Protein AF-A0A954P2D5-F1 (afdb_monomer_lite)

Secondary structure (DSSP, 8-state):
--SSPPEEEEE-TTS-GGG-TTGGGTT-TTEEEEETT---GGG-TTEEEE-SSSPBP-GGGGGSEEEEEES-HHHHHHHHHHTTTSPEEBPPP-----SPPPSS--

pLDDT: mean 89.21, std 10.86, range [41.44, 97.94]

Structure (mmCIF, N/CA/C/O backbone):
data_AF-A0A954P2D5-F1
#
_entry.id   AF-A0A954P2D5-F1
#
loop_
_atom_site.group_PDB
_atom_site.id
_atom_site.type_symbol
_atom_site.label_atom_id
_atom_site.label_alt_id
_atom_site.label_comp_id
_atom_site.label_asym_id
_atom_site.label_entity_id
_atom_site.label_seq_id
_atom_site.pdbx_PDB_ins_code
_atom_site.Cartn_x
_atom_site.Cartn_y
_atom_site.Cartn_z
_atom_site.occupancy
_atom_site.B_iso_or_equiv
_atom_site.auth_seq_id
_atom_site.auth_comp_id
_atom_site.auth_asym_id
_atom_site.auth_atom_id
_atom_site.pdbx_PDB_model_num
ATOM 1 N N . MET A 1 1 ? 6.474 11.403 18.040 1.00 49.22 1 MET A N 1
ATOM 2 C CA . MET A 1 1 ? 5.977 10.020 17.864 1.00 49.22 1 MET A CA 1
ATOM 3 C C . MET A 1 1 ? 4.745 10.110 16.981 1.00 49.22 1 MET A C 1
ATOM 5 O O . MET A 1 1 ? 3.904 10.952 17.264 1.00 49.22 1 MET A O 1
ATOM 9 N N . SER A 1 2 ? 4.696 9.377 15.865 1.00 55.31 2 SER A N 1
ATOM 10 C CA . SER A 1 2 ? 3.534 9.413 14.962 1.00 55.31 2 SER A CA 1
ATOM 11 C C . SER A 1 2 ? 2.319 8.827 15.684 1.00 55.31 2 SER A C 1
ATOM 13 O O . SER A 1 2 ? 2.444 7.780 16.309 1.00 55.31 2 SER A O 1
ATOM 15 N N . SER A 1 3 ? 1.173 9.507 15.632 1.00 76.75 3 SER A N 1
ATOM 16 C CA . SER A 1 3 ? -0.068 9.072 16.298 1.00 76.75 3 SER A CA 1
ATOM 17 C C . SER A 1 3 ? -0.860 8.037 15.485 1.00 76.75 3 SER A C 1
ATOM 19 O O . SER A 1 3 ? -1.934 7.624 15.913 1.00 76.75 3 SER A O 1
ATOM 21 N N . PHE A 1 4 ? -0.357 7.651 14.309 1.00 81.38 4 PHE A N 1
ATOM 22 C CA . PHE A 1 4 ? -1.044 6.791 13.347 1.00 81.38 4 PHE A CA 1
ATOM 23 C C . PHE A 1 4 ? -0.289 5.471 13.151 1.00 81.38 4 PHE A C 1
ATOM 25 O O . PHE A 1 4 ? 0.948 5.485 13.207 1.00 81.38 4 PHE A O 1
ATOM 32 N N . PRO A 1 5 ? -0.999 4.357 12.884 1.00 89.06 5 PRO A N 1
ATOM 33 C CA . PRO A 1 5 ? -0.375 3.095 12.495 1.00 89.06 5 PRO A CA 1
ATOM 34 C C . PRO A 1 5 ? 0.513 3.252 11.251 1.00 89.06 5 PRO A C 1
ATOM 36 O O . PRO A 1 5 ? 0.228 4.068 10.371 1.00 89.06 5 PRO A O 1
ATOM 39 N N . ALA A 1 6 ? 1.585 2.462 11.158 1.00 92.56 6 ALA A N 1
ATOM 40 C CA . ALA A 1 6 ? 2.461 2.469 9.987 1.00 92.56 6 ALA A CA 1
ATOM 41 C C . ALA A 1 6 ? 1.733 1.912 8.753 1.00 92.56 6 ALA A C 1
ATOM 43 O O . ALA A 1 6 ? 1.055 0.897 8.845 1.00 92.56 6 ALA A O 1
ATOM 44 N N . THR A 1 7 ? 1.883 2.529 7.585 1.00 95.62 7 THR A N 1
ATOM 45 C CA . THR A 1 7 ? 1.288 2.021 6.338 1.00 95.62 7 THR A CA 1
ATOM 46 C C . THR A 1 7 ? 2.088 0.835 5.809 1.00 95.62 7 THR A C 1
ATOM 48 O O . THR A 1 7 ? 3.294 0.947 5.604 1.00 95.62 7 THR A O 1
ATOM 51 N N . ILE A 1 8 ? 1.422 -0.283 5.533 1.00 96.69 8 ILE A N 1
ATOM 52 C CA . ILE A 1 8 ? 2.033 -1.457 4.909 1.00 96.69 8 ILE A CA 1
ATOM 53 C C . ILE A 1 8 ? 2.048 -1.256 3.394 1.00 96.69 8 ILE A C 1
ATOM 55 O O . ILE A 1 8 ? 1.006 -1.059 2.770 1.00 96.69 8 ILE A O 1
ATOM 59 N N . ILE A 1 9 ? 3.224 -1.344 2.783 1.00 96.94 9 ILE A N 1
ATOM 60 C CA . ILE A 1 9 ? 3.415 -1.321 1.335 1.00 96.94 9 ILE A CA 1
ATOM 61 C C . ILE A 1 9 ? 3.897 -2.700 0.897 1.00 96.94 9 ILE A C 1
ATOM 63 O O . ILE A 1 9 ? 5.038 -3.096 1.147 1.00 96.94 9 ILE A O 1
ATOM 67 N N . VAL A 1 10 ? 3.027 -3.438 0.214 1.00 96.81 10 VAL A N 1
ATOM 68 C CA . VAL A 1 10 ? 3.356 -4.743 -0.358 1.00 96.81 10 VAL A CA 1
ATOM 69 C C . VAL A 1 10 ? 3.857 -4.526 -1.779 1.00 96.81 10 VAL A C 1
ATOM 71 O O . VAL A 1 10 ? 3.097 -4.118 -2.650 1.00 96.81 10 VAL A O 1
ATOM 74 N N . VAL A 1 11 ? 5.135 -4.797 -2.025 1.00 95.94 11 VAL A N 1
ATOM 75 C CA . VAL A 1 11 ? 5.791 -4.543 -3.314 1.00 95.94 11 VAL A CA 1
ATOM 76 C C . VAL A 1 11 ? 5.917 -5.835 -4.109 1.00 95.94 11 VAL A C 1
ATOM 78 O O . VAL A 1 11 ? 6.477 -6.828 -3.625 1.00 95.94 11 VAL A O 1
ATOM 81 N N . HIS A 1 12 ? 5.459 -5.819 -5.360 1.00 95.75 12 HIS A N 1
ATOM 82 C CA . HIS A 1 12 ? 5.668 -6.930 -6.279 1.00 95.75 12 HIS A CA 1
ATOM 83 C C . HIS A 1 12 ? 7.162 -7.073 -6.638 1.00 95.75 12 HIS A C 1
ATOM 85 O O . HIS A 1 12 ? 7.797 -6.102 -7.051 1.00 95.75 12 HIS A O 1
ATOM 91 N N . PRO A 1 13 ? 7.761 -8.277 -6.597 1.00 93.00 13 PRO A N 1
ATOM 92 C CA . PRO A 1 13 ? 9.203 -8.456 -6.802 1.00 93.00 13 PRO A CA 1
ATOM 93 C C . PRO A 1 13 ? 9.686 -8.121 -8.220 1.00 93.00 13 PRO A C 1
ATOM 95 O O . PRO A 1 13 ? 10.879 -7.910 -8.425 1.00 93.00 13 PRO A O 1
ATOM 98 N N . ARG A 1 14 ? 8.777 -8.100 -9.205 1.00 91.88 14 ARG A N 1
ATOM 99 C CA . ARG A 1 14 ? 9.080 -7.703 -10.594 1.00 91.88 14 ARG A CA 1
ATOM 100 C C . ARG A 1 14 ? 8.902 -6.205 -10.856 1.00 91.88 14 ARG A C 1
ATOM 102 O O . ARG A 1 14 ? 9.128 -5.773 -11.987 1.00 91.88 14 ARG A O 1
ATOM 109 N N . GLU A 1 15 ? 8.475 -5.434 -9.859 1.00 88.44 15 GLU A N 1
ATOM 110 C CA . GLU A 1 15 ? 8.412 -3.980 -9.969 1.00 88.44 15 GLU A CA 1
ATOM 111 C C . GLU A 1 15 ? 9.829 -3.394 -10.012 1.00 88.44 15 GLU A C 1
ATOM 113 O O . GLU A 1 15 ? 10.748 -3.856 -9.328 1.00 88.44 15 GLU A O 1
ATOM 118 N N . ARG A 1 16 ? 10.050 -2.387 -10.863 1.00 87.81 16 ARG A N 1
ATOM 119 C CA . ARG A 1 16 ? 11.390 -1.810 -11.024 1.00 87.81 16 ARG A CA 1
ATOM 120 C C . ARG A 1 16 ? 11.618 -0.772 -9.932 1.00 87.81 16 ARG A C 1
ATOM 122 O O . ARG A 1 16 ? 11.164 0.357 -10.075 1.00 87.81 16 ARG A O 1
ATOM 129 N N . ARG A 1 17 ? 12.407 -1.111 -8.906 1.00 86.06 17 ARG A N 1
ATOM 130 C CA . ARG A 1 17 ? 12.748 -0.204 -7.784 1.00 86.06 17 ARG A CA 1
ATOM 131 C C . ARG A 1 17 ? 13.199 1.191 -8.226 1.00 86.06 17 ARG A C 1
ATOM 133 O O . ARG A 1 17 ? 12.713 2.180 -7.703 1.00 86.06 17 ARG A O 1
ATOM 140 N N . SER A 1 18 ? 14.037 1.293 -9.261 1.00 86.00 18 SER A N 1
ATOM 141 C CA . SER A 1 18 ? 14.511 2.589 -9.785 1.00 86.00 18 SER A CA 1
ATOM 142 C C . SER A 1 18 ? 13.420 3.477 -10.401 1.00 86.00 18 SER A C 1
ATOM 144 O O . SER A 1 18 ? 13.666 4.649 -10.673 1.00 86.00 18 SER A O 1
ATOM 146 N N . LYS A 1 19 ? 12.228 2.930 -10.666 1.00 83.62 19 LYS A N 1
ATOM 147 C CA . LYS A 1 19 ? 11.067 3.649 -11.214 1.00 83.62 19 LYS A CA 1
ATOM 148 C C . LYS A 1 19 ? 9.874 3.6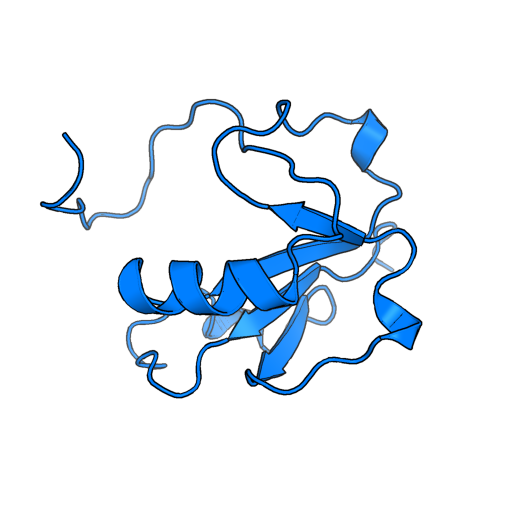93 -10.255 1.00 83.62 19 LYS A C 1
ATOM 150 O O . LYS A 1 19 ? 8.885 4.348 -10.594 1.00 83.62 19 LYS A O 1
ATOM 155 N N . CYS A 1 20 ? 9.982 3.005 -9.123 1.00 86.06 20 CYS A N 1
ATOM 156 C CA . CYS A 1 20 ? 8.973 2.871 -8.086 1.00 86.06 20 CYS A CA 1
ATOM 157 C C . CYS A 1 20 ? 8.951 4.148 -7.235 1.00 86.06 20 CYS A C 1
ATOM 159 O O . CYS A 1 20 ? 9.962 4.535 -6.652 1.00 86.06 20 CYS A O 1
ATOM 161 N N . SER A 1 21 ? 7.807 4.831 -7.182 1.00 87.75 21 SER A N 1
ATOM 162 C CA . SER A 1 21 ? 7.665 6.103 -6.459 1.00 87.75 21 SER A CA 1
ATOM 163 C C . SER A 1 21 ? 7.664 5.945 -4.942 1.00 87.75 21 SER A C 1
ATOM 165 O O . SER A 1 21 ? 7.918 6.923 -4.248 1.00 87.75 21 SER A O 1
ATOM 167 N N . VAL A 1 22 ? 7.391 4.741 -4.431 1.00 92.50 22 VAL A N 1
ATOM 168 C CA . VAL A 1 22 ? 7.424 4.453 -2.990 1.00 92.50 22 VAL A CA 1
ATOM 169 C C . VAL A 1 22 ? 8.814 4.041 -2.502 1.00 92.50 22 VAL A C 1
ATOM 171 O O . VAL A 1 22 ? 9.044 4.001 -1.301 1.00 92.50 22 VAL A O 1
ATOM 174 N N . GLU A 1 23 ? 9.772 3.790 -3.399 1.00 92.75 23 GLU A N 1
ATOM 175 C CA . GLU A 1 23 ? 11.147 3.418 -3.037 1.00 92.75 23 GLU A CA 1
ATOM 176 C C . GLU A 1 23 ? 11.824 4.399 -2.052 1.00 92.75 23 GLU A C 1
ATOM 178 O O . GLU A 1 23 ? 12.440 3.917 -1.101 1.00 92.75 23 GLU A O 1
ATOM 183 N N . PRO A 1 24 ? 11.681 5.738 -2.179 1.00 93.50 24 PRO A N 1
ATOM 184 C CA . PRO A 1 24 ? 12.257 6.684 -1.218 1.00 93.50 24 PRO A CA 1
ATOM 185 C C . PRO A 1 24 ? 11.646 6.626 0.192 1.00 93.50 24 PRO A C 1
ATOM 187 O O . PRO A 1 24 ? 12.189 7.239 1.103 1.00 93.50 24 PRO A O 1
ATOM 190 N N . LEU A 1 25 ? 10.520 5.927 0.387 1.00 94.75 25 LEU A N 1
ATOM 191 C CA . LEU A 1 25 ? 9.833 5.829 1.682 1.00 94.75 25 LEU A CA 1
ATOM 192 C C . LEU A 1 25 ? 10.385 4.708 2.577 1.00 94.75 25 LEU A C 1
ATOM 194 O O . LEU A 1 25 ? 9.933 4.562 3.706 1.00 94.75 25 LEU A O 1
ATOM 198 N N . ARG A 1 26 ? 11.333 3.893 2.094 1.00 93.19 26 ARG A N 1
ATOM 199 C CA . ARG A 1 26 ? 11.815 2.693 2.807 1.00 93.19 26 ARG A CA 1
ATOM 200 C C . ARG A 1 26 ? 12.491 2.963 4.147 1.00 93.19 26 ARG A C 1
ATOM 202 O O . ARG A 1 26 ? 12.431 2.100 5.015 1.00 93.19 26 ARG A O 1
ATOM 209 N N . ASP A 1 27 ? 13.110 4.128 4.297 1.00 92.25 27 ASP A N 1
ATOM 210 C CA . ASP A 1 27 ? 13.810 4.516 5.526 1.00 92.25 27 ASP A CA 1
ATOM 211 C C . ASP A 1 27 ? 12.909 5.317 6.485 1.00 92.25 27 ASP A C 1
ATOM 213 O O . ASP A 1 27 ? 13.341 5.724 7.564 1.00 92.25 27 ASP A O 1
ATOM 217 N N . ASP A 1 28 ? 11.649 5.558 6.105 1.00 94.62 28 ASP A N 1
ATOM 218 C CA . ASP A 1 28 ? 10.684 6.275 6.929 1.00 94.62 28 ASP A CA 1
ATOM 219 C C . ASP A 1 28 ? 9.892 5.284 7.804 1.00 94.62 28 ASP A C 1
ATOM 221 O O . ASP A 1 28 ? 9.166 4.438 7.277 1.00 94.62 28 ASP A O 1
ATOM 225 N N . PRO A 1 29 ? 9.962 5.397 9.146 1.00 93.62 29 PRO A N 1
ATOM 226 C CA . PRO A 1 29 ? 9.321 4.456 10.068 1.00 93.62 29 PRO A CA 1
ATOM 227 C C . PRO A 1 29 ? 7.786 4.483 10.021 1.00 93.62 29 PRO A C 1
ATOM 229 O O . PRO A 1 29 ? 7.138 3.665 10.670 1.00 93.62 29 PRO A O 1
ATOM 232 N N . ARG A 1 30 ? 7.178 5.426 9.290 1.00 94.44 30 ARG A N 1
ATOM 233 C CA . ARG A 1 30 ? 5.732 5.447 9.028 1.00 94.44 30 ARG A CA 1
ATOM 234 C C . ARG A 1 30 ? 5.306 4.418 7.982 1.00 94.44 30 ARG A C 1
ATOM 236 O O . ARG A 1 30 ? 4.103 4.250 7.788 1.00 94.44 30 ARG A O 1
ATOM 243 N N . PHE A 1 31 ? 6.249 3.750 7.319 1.00 95.31 31 PHE A N 1
ATOM 244 C CA . PHE A 1 31 ? 5.977 2.753 6.292 1.00 95.31 31 PHE A CA 1
ATOM 245 C C . PHE A 1 31 ? 6.669 1.429 6.612 1.00 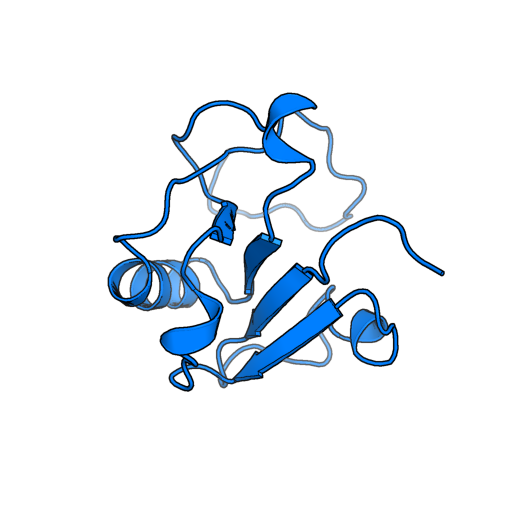95.31 31 PHE A C 1
ATOM 247 O O . PHE A 1 31 ? 7.836 1.384 6.987 1.00 95.31 31 PHE A O 1
ATOM 254 N N . GLU A 1 32 ? 5.948 0.333 6.412 1.00 95.19 32 GLU A N 1
ATOM 255 C CA . GLU A 1 32 ? 6.464 -1.024 6.524 1.00 95.19 32 GLU A CA 1
ATOM 256 C C . GLU A 1 32 ? 6.420 -1.686 5.147 1.00 95.19 32 GLU A C 1
ATOM 258 O O . GLU A 1 32 ? 5.378 -1.718 4.498 1.00 95.19 32 GLU A O 1
ATOM 263 N N . PHE A 1 33 ? 7.547 -2.217 4.676 1.00 95.44 33 PHE A N 1
ATOM 264 C CA . PHE A 1 33 ? 7.632 -2.809 3.342 1.00 95.44 33 PHE A CA 1
ATOM 265 C C . PHE A 1 33 ? 7.611 -4.330 3.392 1.00 95.44 33 PHE A C 1
ATOM 267 O O . PHE A 1 33 ? 8.519 -4.957 3.937 1.00 95.44 33 PHE A O 1
ATOM 274 N N . TRP A 1 34 ? 6.634 -4.929 2.718 1.00 96.06 34 TRP A N 1
ATOM 275 C CA . TRP A 1 34 ? 6.565 -6.369 2.493 1.00 96.06 34 TRP A CA 1
ATOM 276 C C . TRP A 1 34 ? 6.892 -6.690 1.041 1.00 96.06 34 TRP A C 1
ATOM 278 O O . TRP A 1 34 ? 6.521 -5.964 0.121 1.00 96.06 34 TRP A O 1
ATOM 288 N N . LYS A 1 35 ? 7.599 -7.795 0.809 1.00 95.31 35 LYS A N 1
ATOM 289 C CA . LYS A 1 35 ? 7.909 -8.269 -0.543 1.00 95.31 35 LYS A CA 1
ATOM 290 C C . LYS A 1 35 ? 6.957 -9.400 -0.917 1.00 95.31 35 LYS A C 1
ATOM 292 O O . LYS A 1 35 ? 7.084 -10.491 -0.375 1.00 95.31 35 LYS A O 1
ATOM 297 N N . TYR A 1 36 ? 6.069 -9.183 -1.881 1.00 95.62 36 TYR A N 1
ATOM 298 C CA . TYR A 1 36 ? 5.138 -10.217 -2.348 1.00 95.62 36 TYR A CA 1
ATOM 299 C C . TYR A 1 36 ? 5.884 -11.496 -2.815 1.00 95.62 36 TYR A C 1
ATOM 301 O O . TYR A 1 36 ? 6.923 -11.372 -3.482 1.00 95.62 36 TYR A O 1
ATOM 309 N N . PRO A 1 37 ? 5.409 -12.720 -2.491 1.00 93.75 37 PRO A N 1
ATOM 310 C CA . PRO A 1 37 ? 4.134 -13.055 -1.840 1.00 93.75 37 PRO A CA 1
ATOM 311 C C . PRO A 1 37 ? 4.196 -13.147 -0.307 1.00 93.75 37 PRO A C 1
ATOM 313 O O . PRO A 1 37 ? 3.314 -13.743 0.302 1.00 93.75 37 PRO A O 1
ATOM 316 N N . TYR A 1 38 ? 5.232 -12.600 0.342 1.00 91.62 38 TYR A N 1
ATOM 317 C CA . TYR A 1 38 ? 5.271 -12.575 1.804 1.00 91.62 38 TYR A CA 1
ATOM 318 C C . TYR A 1 38 ? 4.068 -11.811 2.368 1.00 91.62 38 TYR A C 1
ATOM 320 O O . TYR A 1 38 ? 3.767 -10.694 1.939 1.00 91.62 38 TYR A O 1
ATOM 328 N N . ARG A 1 39 ? 3.434 -12.417 3.371 1.00 87.69 39 ARG A N 1
ATOM 329 C CA . ARG A 1 39 ? 2.265 -11.910 4.079 1.00 87.69 39 ARG A CA 1
ATOM 330 C C . ARG A 1 39 ? 2.401 -12.269 5.555 1.00 87.69 39 ARG A C 1
ATOM 332 O O . ARG A 1 39 ? 2.728 -13.408 5.879 1.00 87.69 39 ARG A O 1
ATOM 339 N N . ASN A 1 40 ? 2.154 -11.303 6.436 1.00 89.44 40 ASN A N 1
ATOM 340 C CA . ASN A 1 40 ? 2.028 -11.551 7.868 1.00 89.44 40 ASN A CA 1
ATOM 341 C C . ASN A 1 40 ? 0.548 -11.509 8.255 1.00 89.44 40 ASN A C 1
ATOM 343 O O . ASN A 1 40 ? 0.011 -10.439 8.533 1.00 89.44 40 ASN A O 1
ATOM 347 N N . ASP A 1 41 ? -0.107 -12.669 8.274 1.00 89.06 41 ASP A N 1
ATOM 348 C CA . ASP A 1 41 ? -1.544 -12.766 8.552 1.00 89.06 41 ASP A CA 1
ATOM 349 C C . ASP A 1 41 ? -1.927 -12.239 9.939 1.00 89.06 41 ASP A C 1
ATOM 351 O O . ASP A 1 41 ? -3.024 -11.715 10.111 1.00 89.06 41 ASP A O 1
ATOM 355 N N . ALA A 1 42 ? -1.015 -12.295 10.914 1.00 87.56 42 ALA A N 1
ATOM 356 C CA . ALA A 1 42 ? -1.251 -11.763 12.254 1.00 87.56 42 ALA A CA 1
ATOM 357 C C . ALA A 1 42 ? -1.321 -10.225 12.291 1.00 87.56 42 ALA A C 1
ATOM 359 O O . ALA A 1 42 ? -1.896 -9.670 13.223 1.00 87.56 42 ALA A O 1
ATOM 360 N N . ALA A 1 43 ? -0.759 -9.539 11.289 1.00 87.31 43 ALA A N 1
ATOM 361 C CA . ALA A 1 43 ? -0.773 -8.078 11.181 1.00 87.31 43 ALA A CA 1
ATOM 362 C C . ALA A 1 43 ? -1.950 -7.533 10.348 1.00 87.31 43 ALA A C 1
ATOM 364 O O . ALA A 1 43 ? -2.137 -6.326 10.262 1.00 87.31 43 ALA A O 1
ATOM 365 N N . LEU A 1 44 ? -2.750 -8.400 9.719 1.00 89.88 44 LEU A N 1
ATOM 366 C CA . LEU A 1 44 ? -3.860 -7.991 8.849 1.00 89.88 44 LEU A CA 1
ATOM 367 C C . LEU A 1 44 ? -5.172 -7.619 9.552 1.00 89.88 44 LEU A C 1
ATOM 369 O O . LEU A 1 44 ? -5.910 -6.804 8.990 1.00 89.88 44 LEU A O 1
ATOM 373 N N . PRO A 1 45 ? -5.525 -8.175 10.727 1.00 91.62 45 PRO A N 1
ATOM 374 C CA . PRO A 1 45 ? -6.711 -7.734 11.446 1.00 91.62 45 PRO A CA 1
ATOM 375 C C . PRO A 1 45 ? -6.682 -6.221 11.703 1.00 91.62 45 PRO A C 1
ATOM 377 O O . PRO A 1 45 ? -5.711 -5.689 12.231 1.00 91.62 45 PRO A O 1
ATOM 380 N N . GLY A 1 46 ? -7.754 -5.522 11.322 1.00 89.81 46 GLY A N 1
ATOM 381 C CA . GLY A 1 46 ? -7.858 -4.065 11.462 1.00 89.81 46 GLY A CA 1
ATOM 382 C C . GLY A 1 46 ? -7.210 -3.256 10.333 1.00 89.81 46 GLY A C 1
ATOM 383 O O . GLY A 1 46 ? -7.346 -2.030 10.336 1.00 89.81 46 GLY A O 1
ATOM 384 N N . CYS A 1 47 ? -6.573 -3.908 9.354 1.00 95.50 47 CYS A N 1
ATOM 385 C CA . CYS A 1 47 ? -6.103 -3.245 8.143 1.00 95.50 47 CYS A CA 1
ATOM 386 C C . CYS A 1 47 ? -7.258 -2.899 7.195 1.00 95.50 47 CYS A C 1
ATOM 388 O O . CYS A 1 47 ? -8.205 -3.670 7.026 1.00 95.50 47 CYS A O 1
ATOM 390 N N . ILE A 1 48 ? -7.111 -1.780 6.495 1.00 96.94 48 ILE A N 1
ATOM 391 C CA . ILE A 1 48 ? -7.900 -1.423 5.316 1.00 96.94 48 ILE A CA 1
ATOM 392 C C . ILE A 1 48 ? -6.978 -1.372 4.102 1.00 96.94 48 ILE A C 1
ATOM 394 O O . ILE A 1 48 ? -5.844 -0.900 4.185 1.00 96.94 48 ILE A O 1
ATOM 398 N N . ARG A 1 49 ? -7.446 -1.864 2.958 1.00 97.19 49 ARG A N 1
ATOM 399 C CA . ARG A 1 49 ? -6.676 -1.855 1.715 1.00 97.19 49 ARG A CA 1
ATOM 400 C C . ARG A 1 49 ? -7.067 -0.659 0.861 1.00 97.19 49 ARG A C 1
ATOM 402 O O . ARG A 1 49 ? -8.248 -0.444 0.590 1.00 97.19 49 ARG A O 1
ATOM 409 N N . LEU A 1 50 ? -6.076 0.082 0.379 1.00 96.94 50 LEU A N 1
ATOM 410 C CA . LEU A 1 50 ? -6.312 1.090 -0.644 1.00 96.94 50 LEU A CA 1
ATOM 411 C C . LEU A 1 50 ? -6.549 0.405 -1.997 1.00 96.94 50 LEU A C 1
ATOM 413 O O . LEU A 1 50 ? -5.746 -0.423 -2.429 1.00 96.94 50 LEU A O 1
ATOM 417 N N . GLY A 1 51 ? -7.648 0.745 -2.664 1.00 94.69 51 GLY A N 1
ATOM 418 C CA . GLY A 1 51 ? -8.028 0.151 -3.944 1.00 94.69 51 GLY A CA 1
ATOM 419 C C . GLY A 1 51 ? -9.133 0.929 -4.652 1.00 94.69 51 GLY A C 1
ATOM 420 O O . GLY A 1 51 ? -9.657 1.915 -4.132 1.00 94.69 51 GLY A O 1
ATOM 421 N N . LEU A 1 52 ? -9.480 0.500 -5.863 1.00 91.44 52 LEU A N 1
ATOM 422 C CA . LEU A 1 52 ? -10.559 1.099 -6.653 1.00 91.44 52 LEU A CA 1
ATOM 423 C C . LEU A 1 52 ? -11.916 0.469 -6.304 1.00 91.44 52 LEU A C 1
ATOM 425 O O . LEU A 1 52 ? -11.983 -0.700 -5.934 1.00 91.44 52 LEU A O 1
ATOM 429 N N . GLY A 1 53 ? -12.996 1.241 -6.447 1.00 90.62 53 GLY A N 1
ATOM 430 C CA . GLY A 1 53 ? -14.375 0.755 -6.294 1.00 90.62 53 GLY A CA 1
ATOM 431 C C . GLY A 1 53 ? -14.876 0.604 -4.851 1.00 90.62 53 GLY A C 1
ATOM 432 O O . GLY A 1 53 ? -15.991 0.127 -4.655 1.00 90.62 53 GLY A O 1
ATOM 433 N N . GLY A 1 54 ? -14.090 1.007 -3.848 1.00 93.94 54 GLY A N 1
ATOM 434 C CA . GLY A 1 54 ? -14.513 1.043 -2.446 1.00 93.94 54 GLY A CA 1
ATOM 435 C C . GLY A 1 54 ? -15.110 2.399 -2.039 1.00 93.94 54 GLY A C 1
ATOM 436 O O . GLY A 1 54 ? -14.986 3.378 -2.780 1.00 93.94 54 GLY A O 1
ATOM 437 N N . PRO A 1 55 ? -15.723 2.501 -0.844 1.00 96.88 55 PRO A N 1
ATOM 438 C CA . PRO A 1 55 ? -16.078 3.788 -0.248 1.00 96.88 55 PRO A CA 1
ATOM 439 C C . PRO A 1 55 ? -14.862 4.711 -0.144 1.00 96.88 55 PRO A C 1
ATOM 441 O O . PRO A 1 55 ? -13.733 4.241 0.032 1.00 96.88 55 PRO A O 1
ATOM 444 N N . LEU A 1 56 ? -15.087 6.021 -0.237 1.00 97.50 56 LEU A N 1
ATOM 445 C CA . LEU A 1 56 ? -14.008 6.992 -0.091 1.00 97.50 56 LEU A CA 1
ATOM 446 C C . LEU A 1 56 ? -13.407 6.919 1.315 1.00 97.50 56 LEU A C 1
ATOM 448 O O . LEU A 1 56 ? -14.141 6.833 2.299 1.00 97.50 56 LEU A O 1
ATOM 452 N N . LEU A 1 57 ? -12.078 6.977 1.383 1.00 95.88 57 LEU A N 1
ATOM 453 C CA . LEU A 1 57 ? -11.339 7.103 2.633 1.00 95.88 57 LEU A CA 1
ATOM 454 C C . LEU A 1 57 ? -11.814 8.358 3.380 1.00 95.88 57 LEU A C 1
ATOM 456 O O . LEU A 1 57 ? -11.919 9.434 2.780 1.00 95.88 57 LEU A O 1
ATOM 460 N N . SER A 1 58 ? -12.082 8.232 4.677 1.00 94.00 58 SER A N 1
ATOM 461 C CA . SER A 1 58 ? -12.587 9.326 5.511 1.00 94.00 58 SER A CA 1
ATOM 462 C C . SER A 1 58 ? -11.810 9.432 6.834 1.00 94.00 58 SER A C 1
ATOM 464 O O . SER A 1 58 ? -11.024 8.544 7.168 1.00 94.00 58 SER A O 1
ATOM 466 N N . PRO A 1 59 ? -12.010 10.500 7.629 1.00 93.31 59 PRO A N 1
ATOM 467 C CA . PRO A 1 59 ? -11.422 10.601 8.967 1.00 93.31 59 PRO A CA 1
ATOM 468 C C . PRO A 1 59 ? -11.791 9.446 9.913 1.00 93.31 59 PRO A C 1
ATOM 470 O O . PRO A 1 59 ? -11.064 9.197 10.870 1.00 93.31 59 PRO A O 1
ATOM 473 N N . GLU A 1 60 ? -12.887 8.729 9.650 1.00 93.19 60 GLU A N 1
ATOM 474 C CA . GLU A 1 60 ? -13.303 7.555 10.432 1.00 93.19 60 GLU A CA 1
ATOM 475 C C . GLU A 1 60 ? -12.312 6.391 10.287 1.00 93.19 60 GLU A C 1
ATOM 477 O O . GLU A 1 60 ? -12.180 5.566 11.188 1.00 93.19 60 GLU A O 1
ATOM 482 N N . ASP A 1 61 ? -11.553 6.360 9.189 1.00 94.00 61 ASP A N 1
ATOM 483 C CA . ASP A 1 61 ? -10.562 5.325 8.912 1.00 94.00 61 ASP A CA 1
ATOM 484 C C . ASP A 1 61 ? -9.213 5.574 9.633 1.00 94.00 61 ASP A C 1
ATOM 486 O O . ASP A 1 61 ? -8.314 4.738 9.570 1.00 94.00 61 ASP A O 1
ATOM 490 N N . ALA A 1 62 ? -9.041 6.700 10.340 1.00 91.19 62 ALA A N 1
ATOM 491 C CA . ALA A 1 62 ? -7.748 7.142 10.887 1.00 91.19 62 ALA A CA 1
ATOM 492 C C . ALA A 1 62 ? -7.102 6.179 11.906 1.00 91.19 62 ALA A C 1
ATOM 494 O O . ALA A 1 62 ? -5.887 6.217 12.105 1.00 91.19 62 ALA A O 1
ATOM 495 N N . GLY A 1 63 ? -7.903 5.337 12.567 1.00 91.81 63 GLY A N 1
ATOM 496 C CA . GLY A 1 63 ? -7.421 4.317 13.505 1.00 91.81 63 GLY A CA 1
ATOM 497 C C . GLY A 1 63 ? -6.970 3.013 12.840 1.00 91.81 63 GLY A C 1
ATOM 498 O O . GLY A 1 63 ? -6.389 2.161 13.510 1.00 91.81 63 GLY A O 1
ATOM 499 N N . HIS A 1 64 ? -7.237 2.844 11.544 1.00 93.81 64 HIS A N 1
ATOM 500 C CA . HIS A 1 64 ? -6.923 1.629 10.807 1.00 93.81 64 HIS A CA 1
ATOM 501 C C . HIS A 1 64 ? -5.535 1.689 10.177 1.00 93.81 64 HIS A C 1
ATOM 503 O O . HIS A 1 64 ? -5.061 2.735 9.731 1.00 93.81 64 HIS A O 1
ATOM 509 N N . GLN A 1 65 ? -4.888 0.530 10.102 1.00 94.8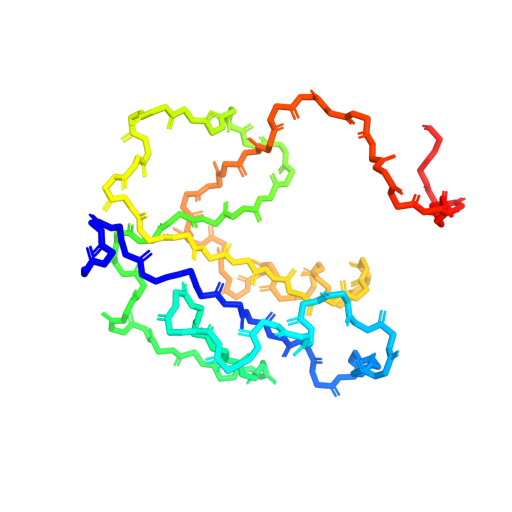1 65 GLN A N 1
ATOM 510 C CA . GLN A 1 65 ? -3.639 0.396 9.372 1.00 94.81 65 GLN A CA 1
ATOM 511 C C . GLN A 1 65 ? -3.926 0.348 7.867 1.00 94.81 65 GLN A C 1
ATOM 513 O O . GLN A 1 65 ? -4.758 -0.435 7.411 1.00 94.81 65 GLN A O 1
ATOM 518 N N . LEU A 1 66 ? -3.260 1.193 7.081 1.00 96.31 66 LEU A N 1
ATOM 519 C CA . LEU A 1 66 ? -3.440 1.210 5.631 1.00 96.31 66 LEU A CA 1
ATOM 520 C C . LEU A 1 66 ? -2.522 0.178 4.969 1.00 96.31 66 LEU A C 1
ATOM 522 O O . LEU A 1 66 ? -1.331 0.132 5.270 1.00 96.31 66 LEU A O 1
ATOM 526 N N . LEU A 1 67 ? -3.060 -0.604 4.034 1.00 97.31 67 LEU A N 1
ATOM 527 C CA . LEU A 1 67 ? -2.312 -1.520 3.177 1.00 97.31 67 LEU A CA 1
ATOM 528 C C . LEU A 1 67 ? -2.394 -1.066 1.715 1.00 97.31 67 LEU A C 1
ATOM 530 O O . LEU A 1 67 ? -3.481 -0.882 1.166 1.00 97.31 67 LEU A O 1
ATOM 534 N N . VAL A 1 68 ? -1.239 -0.912 1.073 1.00 97.06 68 VAL A N 1
ATOM 535 C CA . VAL A 1 68 ? -1.097 -0.489 -0.325 1.00 97.06 68 VAL A CA 1
ATOM 536 C C . VAL A 1 68 ? -0.361 -1.571 -1.107 1.00 97.06 68 VAL A C 1
ATOM 538 O O . VAL A 1 68 ? 0.684 -2.060 -0.680 1.00 97.06 68 VAL A O 1
ATOM 541 N N . LEU A 1 69 ? -0.900 -1.934 -2.270 1.00 96.25 69 LEU A N 1
ATOM 542 C CA . LEU A 1 69 ? -0.254 -2.849 -3.208 1.00 96.25 69 LEU A CA 1
ATOM 543 C C . LEU A 1 69 ? 0.532 -2.031 -4.239 1.00 96.25 69 LEU A C 1
ATOM 545 O O . LEU A 1 69 ? -0.055 -1.261 -4.997 1.00 96.25 69 LEU A O 1
ATOM 549 N N . ASP A 1 70 ? 1.853 -2.193 -4.267 1.00 95.00 70 ASP A N 1
ATOM 550 C CA . ASP A 1 70 ? 2.746 -1.538 -5.223 1.00 95.00 70 ASP A CA 1
ATOM 551 C C . ASP A 1 70 ? 3.193 -2.520 -6.312 1.00 95.00 70 ASP A C 1
ATOM 553 O O . ASP A 1 70 ? 3.908 -3.501 -6.081 1.00 95.00 70 ASP A O 1
ATOM 557 N N . GLY A 1 71 ? 2.761 -2.235 -7.534 1.00 91.81 71 GLY A N 1
ATOM 558 C CA . GLY A 1 71 ? 3.152 -2.950 -8.735 1.00 91.81 71 GLY A CA 1
ATOM 559 C C . GLY A 1 71 ? 2.420 -2.401 -9.953 1.00 91.81 71 GLY A C 1
ATOM 560 O O . GLY A 1 71 ? 1.428 -1.684 -9.836 1.00 91.81 71 GLY A O 1
ATOM 561 N N . THR A 1 72 ? 2.887 -2.751 -11.153 1.00 88.81 72 THR A N 1
ATOM 562 C CA . THR A 1 72 ? 2.119 -2.474 -12.382 1.00 88.81 72 THR A CA 1
ATOM 563 C C . THR A 1 72 ? 0.668 -2.967 -12.267 1.00 88.81 72 THR A C 1
ATOM 565 O O . THR A 1 72 ? 0.432 -3.972 -11.603 1.00 88.81 72 THR A O 1
ATOM 568 N N . TRP A 1 73 ? -0.283 -2.359 -12.990 1.00 85.00 73 TRP A N 1
ATOM 569 C CA . TRP A 1 73 ? -1.698 -2.787 -13.010 1.00 85.00 73 TRP A CA 1
ATOM 570 C C . TRP A 1 73 ? -1.884 -4.303 -13.163 1.00 85.00 73 TRP A C 1
ATOM 572 O O . TRP A 1 73 ? -2.678 -4.918 -12.457 1.00 85.00 73 TRP A O 1
ATOM 582 N N . ARG A 1 74 ? -1.084 -4.926 -14.039 1.00 87.75 74 ARG A N 1
ATOM 583 C CA . ARG A 1 74 ? -1.079 -6.380 -14.233 1.00 87.75 74 ARG A CA 1
ATOM 584 C C . ARG A 1 74 ? -0.674 -7.136 -12.964 1.00 87.75 74 ARG A C 1
ATOM 586 O O . ARG A 1 74 ? -1.279 -8.152 -12.655 1.00 87.75 74 ARG A O 1
ATOM 593 N N . TYR A 1 75 ? 0.357 -6.685 -12.254 1.00 91.81 75 TYR A N 1
ATOM 594 C CA . TYR A 1 75 ? 0.822 -7.338 -11.026 1.00 91.81 75 TYR A CA 1
ATOM 595 C C . TYR A 1 75 ? -0.088 -7.048 -9.834 1.00 91.81 75 TYR A C 1
ATOM 597 O O . TYR A 1 75 ? -0.379 -7.968 -9.079 1.00 91.81 75 TYR A O 1
ATOM 605 N N . ALA A 1 76 ? -0.586 -5.816 -9.716 1.00 90.69 76 ALA A N 1
ATOM 606 C CA . ALA A 1 76 ? -1.530 -5.428 -8.678 1.00 90.69 76 ALA A CA 1
ATOM 607 C C . ALA A 1 76 ? -2.773 -6.328 -8.705 1.00 90.69 76 ALA A C 1
ATOM 609 O O . ALA A 1 76 ? -3.103 -6.900 -7.676 1.00 90.69 76 ALA A O 1
ATOM 610 N N . SER A 1 77 ? -3.365 -6.577 -9.881 1.00 89.62 77 SER A N 1
ATOM 611 C CA . SER A 1 77 ? -4.543 -7.458 -10.003 1.00 89.62 77 SER A CA 1
ATOM 612 C C . SER A 1 77 ? -4.330 -8.885 -9.473 1.00 89.62 77 SER A C 1
ATOM 614 O O . SER A 1 77 ? -5.255 -9.490 -8.945 1.00 89.62 77 SER A O 1
ATOM 616 N N . VAL A 1 78 ? -3.107 -9.423 -9.571 1.00 92.06 78 VAL A N 1
ATOM 617 C CA . VAL A 1 78 ? -2.771 -10.745 -9.015 1.00 92.06 78 VAL A CA 1
ATOM 618 C C . VAL A 1 78 ? -2.644 -10.670 -7.496 1.00 92.06 78 VAL A C 1
ATOM 620 O O . VAL A 1 78 ? -3.145 -11.537 -6.794 1.00 92.06 78 VAL A O 1
ATOM 623 N N . MET A 1 79 ? -1.998 -9.619 -6.989 1.00 95.06 79 MET A N 1
ATOM 624 C CA . MET A 1 79 ? -1.836 -9.404 -5.552 1.00 95.06 79 MET A CA 1
ATOM 625 C C . MET A 1 79 ? -3.179 -9.159 -4.864 1.00 95.06 79 MET A C 1
ATOM 627 O O . MET A 1 79 ? -3.369 -9.611 -3.744 1.00 95.06 79 MET A O 1
ATOM 631 N N . GLU A 1 80 ? -4.116 -8.467 -5.517 1.00 94.25 80 GLU A N 1
ATOM 632 C CA . GLU A 1 80 ? -5.440 -8.163 -4.962 1.00 94.25 80 GLU A CA 1
ATOM 633 C C . GLU A 1 80 ? -6.204 -9.406 -4.505 1.00 94.25 80 GLU A C 1
ATOM 635 O O . GLU A 1 80 ? -6.864 -9.335 -3.470 1.00 94.25 80 GLU A O 1
ATOM 640 N N . ALA A 1 81 ? -6.066 -10.532 -5.213 1.00 92.19 81 ALA A N 1
ATOM 641 C CA . ALA A 1 81 ? -6.694 -11.798 -4.838 1.00 92.19 81 ALA A CA 1
ATOM 642 C C . ALA A 1 81 ? -6.235 -12.289 -3.451 1.00 92.19 81 ALA A C 1
ATOM 644 O O . ALA A 1 81 ? -7.050 -12.731 -2.648 1.00 92.19 81 ALA A O 1
ATOM 645 N N . ASP A 1 82 ? -4.955 -12.119 -3.108 1.00 93.31 82 ASP A N 1
ATOM 646 C CA . ASP A 1 82 ? -4.403 -12.562 -1.818 1.00 93.31 82 ASP A CA 1
ATOM 647 C C . ASP A 1 82 ? -4.807 -11.648 -0.640 1.00 93.31 82 ASP A C 1
ATOM 649 O O . ASP A 1 82 ? -4.619 -11.996 0.529 1.00 93.31 82 ASP A O 1
ATOM 653 N N . TYR A 1 83 ? -5.378 -10.475 -0.937 1.00 94.25 83 TYR A N 1
ATOM 654 C CA . TYR A 1 83 ? -5.847 -9.484 0.038 1.00 94.25 83 TYR A CA 1
ATOM 655 C C . TYR A 1 83 ? -7.336 -9.140 -0.142 1.00 94.25 83 TYR A C 1
ATOM 657 O O . TYR A 1 83 ? -7.784 -8.076 0.298 1.00 94.25 83 TYR A O 1
ATOM 665 N N . GLU A 1 84 ? -8.114 -10.021 -0.779 1.00 92.44 84 GLU A N 1
ATOM 666 C CA . GLU A 1 84 ? -9.541 -9.801 -1.056 1.00 92.44 84 GLU A CA 1
ATOM 667 C C . GLU A 1 84 ? -10.386 -9.680 0.219 1.00 92.44 84 GLU A C 1
ATOM 669 O O . GLU A 1 84 ? -11.402 -8.990 0.236 1.00 92.44 84 GLU A O 1
ATOM 674 N N . SER A 1 85 ? -9.932 -10.302 1.311 1.00 92.75 85 SER A N 1
ATOM 675 C CA . SER A 1 85 ? -10.619 -10.294 2.602 1.00 92.75 85 SER A CA 1
ATOM 676 C C . SER A 1 85 ? -10.547 -8.947 3.326 1.00 92.75 85 SER A C 1
AT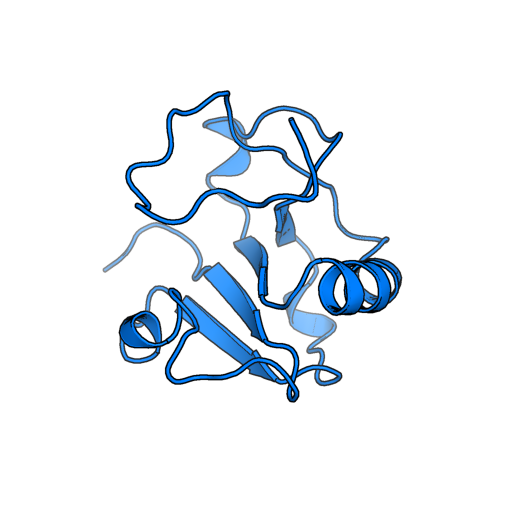OM 678 O O . SER A 1 85 ? -11.226 -8.763 4.336 1.00 92.75 85 SER A O 1
ATOM 680 N N . LEU A 1 86 ? -9.684 -8.027 2.881 1.00 95.75 86 LEU A N 1
ATOM 681 C CA . LEU A 1 86 ? -9.526 -6.721 3.514 1.00 95.75 86 LEU A CA 1
ATOM 682 C C . LEU A 1 86 ? -10.586 -5.736 3.008 1.00 95.75 86 LEU A C 1
ATOM 684 O O . LEU A 1 86 ? -10.791 -5.639 1.795 1.00 95.75 86 LEU A O 1
ATOM 688 N N . PRO A 1 87 ? -11.204 -4.935 3.898 1.00 96.50 87 PRO A N 1
ATOM 689 C CA . PRO A 1 87 ? -12.071 -3.844 3.479 1.00 96.50 87 PRO A CA 1
ATOM 690 C C . PRO A 1 87 ? -11.326 -2.891 2.543 1.00 96.50 87 PRO A C 1
ATOM 692 O O . PRO A 1 87 ? -10.209 -2.465 2.843 1.00 96.50 87 PRO A O 1
ATOM 695 N N . VAL A 1 88 ? -11.958 -2.535 1.425 1.00 97.31 88 VAL A N 1
ATOM 696 C CA . VAL A 1 88 ? -11.377 -1.620 0.438 1.00 97.31 88 VAL A CA 1
ATOM 697 C C . VAL A 1 88 ? -11.834 -0.189 0.704 1.00 97.31 88 VAL A C 1
ATOM 699 O O . VAL A 1 88 ? -13.010 0.064 0.988 1.00 97.31 88 VAL A O 1
ATOM 702 N N . ARG A 1 89 ? -10.900 0.756 0.579 1.00 97.94 89 ARG A N 1
ATOM 703 C CA . ARG A 1 89 ? -11.159 2.198 0.545 1.00 97.94 89 ARG A CA 1
ATOM 704 C C . ARG A 1 89 ? -10.530 2.819 -0.691 1.00 97.94 89 ARG A C 1
ATOM 706 O O . ARG A 1 89 ? -9.416 2.461 -1.072 1.00 97.94 89 ARG A O 1
ATOM 713 N N . SER A 1 90 ? -11.237 3.759 -1.303 1.00 97.00 90 SER A N 1
ATOM 714 C CA . SER A 1 90 ? -10.759 4.513 -2.461 1.00 97.00 90 SER A CA 1
ATOM 715 C C . SER A 1 90 ? -10.314 5.915 -2.062 1.00 97.00 90 SER A C 1
ATOM 717 O O . SER A 1 90 ? -10.839 6.508 -1.122 1.00 97.00 90 SER A O 1
ATOM 719 N N . LEU A 1 91 ? -9.332 6.463 -2.778 1.00 94.50 91 LEU A N 1
ATOM 720 C CA . LEU A 1 91 ? -8.961 7.866 -2.602 1.00 94.50 91 LEU A CA 1
ATOM 721 C C . LEU A 1 91 ? -10.075 8.779 -3.136 1.00 94.50 91 LEU A C 1
ATOM 723 O O . LEU A 1 91 ? -10.703 8.438 -4.143 1.00 94.50 91 LEU A O 1
ATOM 727 N N . PRO A 1 92 ? -10.302 9.948 -2.512 1.00 92.25 92 PRO A N 1
ATOM 728 C CA . PRO A 1 92 ? -11.131 10.981 -3.118 1.00 92.25 92 PRO A CA 1
ATOM 729 C C . PRO A 1 92 ? -10.535 11.422 -4.467 1.00 92.25 92 PRO A C 1
ATOM 731 O O . PRO A 1 92 ? -9.320 11.307 -4.668 1.00 92.25 92 PRO A O 1
ATOM 734 N N . PRO A 1 93 ? -11.359 11.949 -5.393 1.00 90.44 93 PRO A N 1
ATOM 735 C CA . PRO A 1 93 ? -10.872 12.475 -6.661 1.00 90.44 93 PRO A CA 1
ATOM 736 C C . PRO A 1 93 ? -9.740 13.484 -6.448 1.00 90.44 93 PRO A C 1
ATOM 738 O O . PRO A 1 93 ? -9.884 14.446 -5.694 1.00 90.44 93 PRO A O 1
ATOM 741 N N . ALA A 1 94 ? -8.613 13.260 -7.118 1.00 88.56 94 ALA A N 1
ATOM 742 C CA . ALA A 1 94 ? -7.433 14.104 -7.012 1.00 88.56 94 ALA A CA 1
ATOM 743 C C . ALA A 1 94 ? -6.767 14.268 -8.379 1.00 88.56 94 ALA A C 1
ATOM 745 O O . ALA A 1 94 ? -6.736 13.342 -9.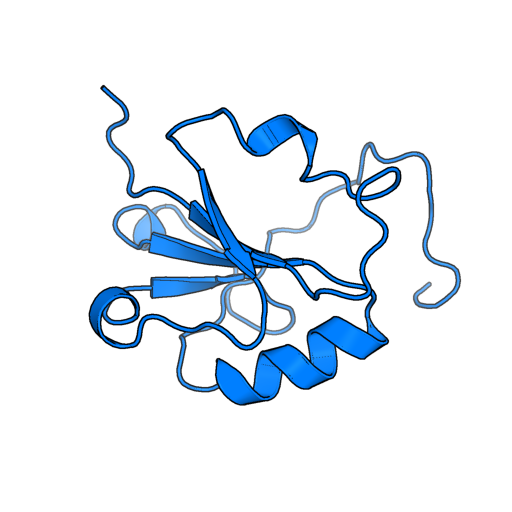191 1.00 88.56 94 ALA A O 1
ATOM 746 N N . VAL A 1 95 ? -6.192 15.445 -8.614 1.00 89.00 95 VAL A N 1
ATOM 747 C CA . VAL A 1 95 ? -5.325 15.684 -9.769 1.00 89.00 95 VAL A CA 1
ATOM 748 C C . VAL A 1 95 ? -3.917 15.245 -9.388 1.00 89.00 95 VAL A C 1
ATOM 750 O O . VAL A 1 95 ? -3.338 15.754 -8.429 1.00 89.00 95 VAL A O 1
ATOM 753 N N . THR A 1 96 ? -3.365 14.278 -10.119 1.00 84.75 96 THR A N 1
ATOM 754 C CA . THR A 1 96 ? -2.004 13.805 -9.857 1.00 84.75 96 THR A CA 1
ATOM 755 C C . THR A 1 96 ? -0.976 14.864 -10.251 1.00 84.75 96 THR A C 1
ATOM 757 O O . THR A 1 96 ? -1.012 15.404 -11.353 1.00 84.75 96 THR A O 1
ATOM 760 N N . ALA A 1 97 ? -0.021 15.133 -9.358 1.00 87.75 97 ALA A N 1
ATOM 761 C CA . ALA A 1 97 ? 1.164 15.931 -9.675 1.00 87.75 97 ALA A CA 1
ATOM 762 C C . ALA A 1 97 ? 2.224 15.116 -10.443 1.00 87.75 97 ALA A C 1
ATOM 764 O O . ALA A 1 97 ? 3.271 15.642 -10.823 1.00 87.75 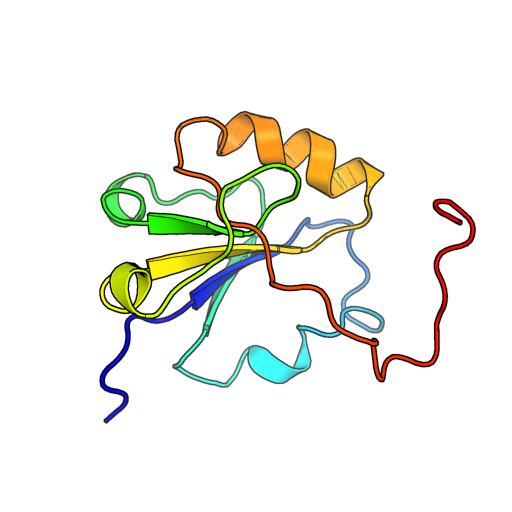97 ALA A O 1
ATOM 765 N N . TYR A 1 98 ? 1.992 13.813 -10.638 1.00 82.31 98 TYR A N 1
ATOM 766 C CA . TYR A 1 98 ? 2.942 12.938 -11.299 1.00 82.31 98 TYR A CA 1
ATOM 767 C C . TYR A 1 98 ? 2.957 13.196 -12.811 1.00 82.31 98 TYR A C 1
ATOM 769 O O . TYR A 1 98 ? 1.921 13.064 -13.459 1.00 82.31 98 TYR A O 1
ATOM 777 N N . PRO A 1 99 ? 4.120 13.489 -13.418 1.00 78.44 99 PRO A N 1
ATOM 778 C CA . PRO A 1 99 ? 4.185 13.902 -14.820 1.00 78.44 99 PRO A CA 1
ATOM 779 C C . PRO A 1 99 ? 3.910 12.763 -15.814 1.00 78.44 99 PRO A C 1
ATOM 781 O O . PRO A 1 99 ? 3.822 13.008 -17.015 1.00 78.44 99 PRO A O 1
ATOM 784 N N . ARG A 1 100 ? 3.812 11.505 -15.355 1.00 73.50 100 ARG A N 1
ATOM 785 C CA . ARG A 1 100 ? 3.480 10.370 -16.226 1.00 73.50 100 ARG A CA 1
ATOM 786 C C . ARG A 1 100 ? 1.982 10.090 -16.186 1.00 73.50 100 ARG A C 1
ATOM 788 O O . ARG A 1 100 ? 1.455 9.712 -15.145 1.00 73.50 100 ARG A O 1
ATOM 795 N N . VAL A 1 101 ? 1.347 10.160 -17.349 1.00 66.94 101 VAL A N 1
ATOM 796 C CA . VAL A 1 101 ? -0.011 9.657 -17.587 1.00 66.94 101 VAL A CA 1
ATOM 797 C C . VAL A 1 101 ? 0.029 8.192 -18.031 1.00 66.94 101 VAL A C 1
ATOM 799 O O . VAL A 1 101 ? 0.858 7.796 -18.857 1.00 66.94 101 VAL A O 1
ATOM 802 N N . SER A 1 102 ? -0.852 7.370 -17.455 1.00 61.66 102 SER A N 1
ATOM 803 C CA . SER A 1 102 ? -1.110 6.010 -17.939 1.00 61.66 102 SER A CA 1
ATOM 804 C C . SER A 1 102 ? -1.799 6.097 -19.300 1.00 61.66 102 SER A C 1
ATOM 806 O O . SER A 1 102 ? -2.731 6.871 -19.452 1.00 61.66 102 SER A O 1
ATOM 808 N N . ARG A 1 103 ? -1.377 5.298 -20.286 1.00 59.88 103 ARG A N 1
ATOM 809 C CA . ARG A 1 103 ? -2.069 5.206 -21.589 1.00 59.88 103 ARG A CA 1
ATOM 810 C C . ARG A 1 103 ? -3.246 4.220 -21.580 1.00 59.88 103 ARG A C 1
ATOM 812 O O . ARG A 1 103 ? -3.835 3.974 -22.622 1.00 59.88 103 ARG A O 1
ATOM 819 N N . THR A 1 104 ? -3.516 3.588 -20.438 1.00 55.69 104 THR A N 1
ATOM 820 C CA . THR A 1 104 ? -4.444 2.449 -20.331 1.00 55.69 104 THR A CA 1
ATOM 821 C C . THR A 1 104 ? -5.827 2.843 -19.809 1.00 55.69 104 THR A C 1
ATOM 823 O O . THR A 1 104 ? -6.749 2.047 -19.911 1.00 55.69 104 THR A O 1
ATOM 826 N N . TYR A 1 105 ? -5.967 4.040 -19.244 1.00 52.25 105 TYR A N 1
ATOM 827 C CA . TYR A 1 105 ? -7.228 4.572 -18.731 1.00 52.25 105 TYR A CA 1
ATOM 828 C C . TYR A 1 105 ? -7.270 6.062 -19.095 1.00 52.25 105 TYR A C 1
ATOM 830 O O . TYR A 1 105 ? -6.449 6.822 -18.577 1.00 52.25 105 TYR A O 1
ATOM 838 N N . GLU A 1 106 ? -8.144 6.420 -20.042 1.00 41.44 106 GLU A N 1
ATOM 839 C CA . GLU A 1 106 ? -8.601 7.796 -20.316 1.00 41.44 106 GLU A CA 1
ATOM 840 C C . GLU A 1 106 ? -9.864 8.088 -19.503 1.00 41.44 106 GLU A C 1
ATOM 842 O O . GLU A 1 106 ? -10.717 7.173 -19.404 1.00 41.44 106 GLU A O 1
#

Sequence (106 aa):
MSSFPATIIVVHPRERRSKCSVEPLRDDPRFEFWKYPYRNDAALPGCIRLGLGGPLLSPEDAGHQLLVLDGTWRYASVMEADYESLPVRSLPPAVTAYPRVSRTYE

Radius of gyration: 13.97 Å; chains: 1; bounding box: 31×29×40 Å

Foldseek 3Di:
DDPFAAAEEEEEPPADLVPFPCNVCPPPPSYDYHYPPDDDPVLQVQEAEEDPPAAADDPVSRHGHYYYYDDPPVVSVVSCVVVVVHHYHYHDDDDDPDPDDDPPDD